Protein AF-A0AA35TPN5-F1 (afdb_monomer)

InterPro domains:
  IPR007694 DNA helicase, DnaB-like, C-terminal [PF03796] (1-88)
  IPR007694 DNA helicase, DnaB-like, C-terminal [PS51199] (1-95)
  IPR027417 P-loop containing nucleoside triphosphate hydrolase [G3DSA:3.40.50.300] (1-91)
  IPR027417 P-loop containing nucleoside triphosphate hydrolase [SSF52540] (1-87)

pLDDT: mean 89.53, std 8.62, range [40.66, 96.75]

Structure (mmCIF, N/CA/C/O backbone):
data_AF-A0AA35TPN5-F1
#
_entry.id   AF-A0AA35TPN5-F1
#
loop_
_atom_site.group_PDB
_atom_site.id
_atom_site.type_symbol
_atom_site.label_atom_id
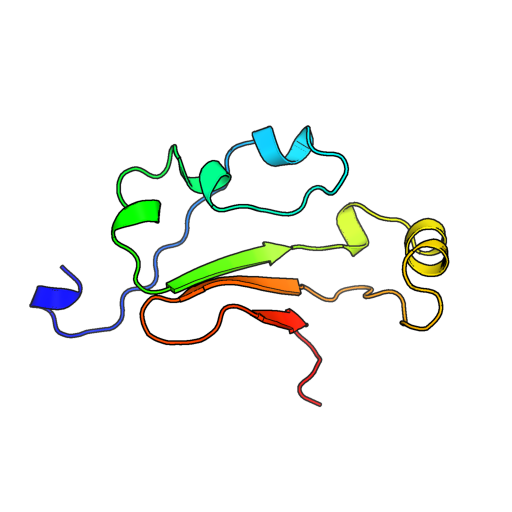_atom_site.label_alt_id
_atom_site.label_comp_id
_atom_site.label_asym_id
_atom_site.label_entity_id
_atom_site.label_seq_id
_atom_site.pdbx_PDB_ins_code
_atom_site.Cartn_x
_atom_site.Cartn_y
_atom_site.Cartn_z
_atom_site.occupancy
_atom_site.B_iso_or_equiv
_atom_site.auth_seq_id
_atom_site.auth_comp_id
_atom_site.auth_asym_id
_atom_site.auth_atom_id
_atom_site.pdbx_PDB_model_num
ATOM 1 N N . MET A 1 1 ? -15.620 6.601 16.638 1.00 67.06 1 MET A N 1
ATOM 2 C CA . MET A 1 1 ? -16.631 6.271 15.606 1.00 67.06 1 MET A CA 1
ATOM 3 C C . MET A 1 1 ? -16.747 4.769 15.346 1.00 67.06 1 MET A C 1
ATOM 5 O O . MET A 1 1 ? -17.761 4.211 15.726 1.00 67.06 1 MET A O 1
ATOM 9 N N . ALA A 1 2 ? -15.752 4.088 14.755 1.00 77.00 2 ALA A N 1
ATOM 10 C CA . ALA A 1 2 ? -15.851 2.639 14.490 1.00 77.00 2 ALA A CA 1
ATOM 11 C C . ALA A 1 2 ? -16.045 1.805 15.774 1.00 77.00 2 ALA A C 1
ATOM 13 O O . ALA A 1 2 ? -16.941 0.970 15.846 1.00 77.00 2 ALA A O 1
ATOM 14 N N . ARG A 1 3 ? -15.260 2.105 16.823 1.00 73.88 3 ARG A N 1
ATO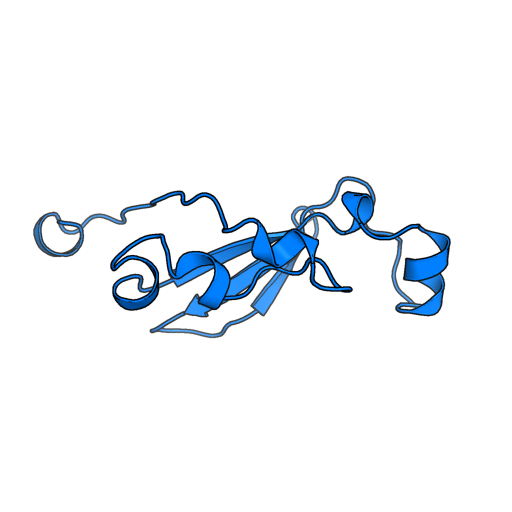M 15 C CA . ARG A 1 3 ? -15.390 1.472 18.148 1.00 73.88 3 ARG A CA 1
ATOM 16 C C . ARG A 1 3 ? -16.737 1.755 18.815 1.00 73.88 3 ARG A C 1
ATOM 18 O O . ARG A 1 3 ? -17.318 0.853 19.398 1.00 73.88 3 ARG A O 1
ATOM 25 N N . ASP A 1 4 ? -17.236 2.982 18.690 1.00 80.62 4 ASP A N 1
ATOM 26 C CA . ASP A 1 4 ? -18.476 3.409 19.351 1.00 80.62 4 ASP A CA 1
ATOM 27 C C . ASP A 1 4 ? -19.723 2.812 18.684 1.00 80.62 4 ASP A C 1
ATOM 29 O O . ASP A 1 4 ? -20.724 2.567 19.347 1.00 80.62 4 ASP A O 1
ATOM 33 N N . LEU A 1 5 ? -19.660 2.570 17.371 1.00 84.88 5 LEU A N 1
ATOM 34 C CA . LEU A 1 5 ? -20.767 2.028 16.580 1.00 84.88 5 LEU A CA 1
ATOM 35 C C . LEU A 1 5 ? -20.702 0.504 16.406 1.00 84.88 5 LEU A C 1
ATOM 37 O O . LEU A 1 5 ? -21.641 -0.075 15.871 1.00 84.88 5 LEU A O 1
ATOM 41 N N . ASN A 1 6 ? -19.615 -0.140 16.844 1.00 87.25 6 ASN A N 1
ATOM 42 C CA . ASN A 1 6 ? -19.366 -1.577 16.697 1.00 87.25 6 ASN A CA 1
ATOM 43 C C . ASN A 1 6 ? -19.598 -2.102 15.263 1.00 87.25 6 ASN A C 1
ATOM 45 O O . ASN A 1 6 ? -20.189 -3.161 15.054 1.00 87.25 6 ASN A O 1
ATOM 49 N N . VAL A 1 7 ? -19.144 -1.341 14.264 1.00 93.00 7 VAL A N 1
ATOM 50 C CA . VAL A 1 7 ? -19.226 -1.706 12.843 1.00 93.00 7 VAL A CA 1
ATOM 51 C C . VAL A 1 7 ? -17.869 -1.522 12.165 1.00 93.00 7 VAL A C 1
ATOM 53 O O . VAL A 1 7 ? -17.121 -0.609 12.537 1.00 93.00 7 VAL A O 1
ATOM 56 N N . PRO A 1 8 ? -17.534 -2.347 11.156 1.00 90.94 8 PRO A N 1
ATOM 57 C CA . PRO A 1 8 ? -16.345 -2.117 10.350 1.00 90.94 8 PRO A CA 1
ATOM 58 C C . PRO A 1 8 ? -16.499 -0.814 9.560 1.00 90.94 8 PRO A C 1
ATOM 60 O O . PRO A 1 8 ? -17.524 -0.573 8.922 1.00 90.94 8 PRO A O 1
ATOM 63 N N . VAL A 1 9 ? -15.465 0.026 9.592 1.00 92.00 9 VAL A N 1
ATOM 64 C CA . VAL A 1 9 ? -15.405 1.270 8.817 1.00 92.00 9 VAL A CA 1
ATOM 65 C C . VAL A 1 9 ? -14.299 1.140 7.785 1.00 92.00 9 VAL A C 1
ATOM 67 O O . VAL A 1 9 ? -13.146 0.901 8.136 1.00 92.00 9 VAL A O 1
ATOM 70 N N . LEU A 1 10 ? -14.657 1.329 6.517 1.00 92.81 10 LEU A N 1
ATOM 71 C CA . LEU A 1 10 ? -13.706 1.437 5.422 1.00 92.81 10 LEU A CA 1
ATOM 72 C C . LEU A 1 10 ? -13.528 2.911 5.062 1.00 92.81 10 LEU A C 1
ATOM 74 O O . LEU A 1 10 ? -14.486 3.582 4.679 1.00 92.81 10 LEU A O 1
ATOM 78 N N . ALA A 1 11 ? -12.298 3.400 5.174 1.00 91.50 11 ALA A N 1
ATOM 79 C CA . ALA A 1 11 ? -11.907 4.716 4.693 1.00 91.50 11 ALA A CA 1
ATOM 80 C C . ALA A 1 11 ? -11.011 4.562 3.460 1.00 91.50 11 ALA A C 1
ATOM 82 O O . ALA A 1 11 ? -10.177 3.659 3.401 1.00 91.50 11 ALA A O 1
ATOM 83 N N . VAL A 1 12 ? -11.171 5.460 2.488 1.00 92.38 12 VAL A N 1
ATOM 84 C CA . VAL A 1 12 ? -10.300 5.550 1.311 1.00 92.38 12 VAL A CA 1
ATOM 85 C C . VAL A 1 12 ? -9.481 6.824 1.433 1.00 92.38 12 VAL A C 1
ATOM 87 O O . VAL A 1 12 ? -10.017 7.882 1.757 1.00 92.38 12 VAL A O 1
ATOM 90 N N . SER A 1 13 ? -8.182 6.719 1.172 1.00 91.19 13 SER A N 1
ATOM 91 C CA . SER A 1 13 ? -7.272 7.857 1.175 1.00 91.19 13 SER A CA 1
ATOM 92 C C . SER A 1 13 ? -6.498 7.898 -0.132 1.00 91.19 13 SER A C 1
ATOM 94 O O . SER A 1 13 ? -6.049 6.870 -0.640 1.00 91.19 13 SER A O 1
ATOM 96 N N . GLN A 1 14 ? -6.363 9.099 -0.681 1.00 92.06 14 GLN A N 1
ATOM 97 C CA . GLN A 1 14 ? -5.452 9.337 -1.784 1.00 92.06 14 GLN A CA 1
ATOM 98 C C . GLN A 1 14 ? -4.022 9.402 -1.237 1.00 92.06 14 GLN A C 1
ATOM 100 O O . GLN A 1 14 ? -3.762 10.082 -0.248 1.00 92.06 14 GLN A O 1
ATOM 105 N N . LEU A 1 15 ? -3.095 8.710 -1.900 1.00 92.88 15 LEU A N 1
ATOM 106 C CA . LEU A 1 15 ? -1.681 8.728 -1.531 1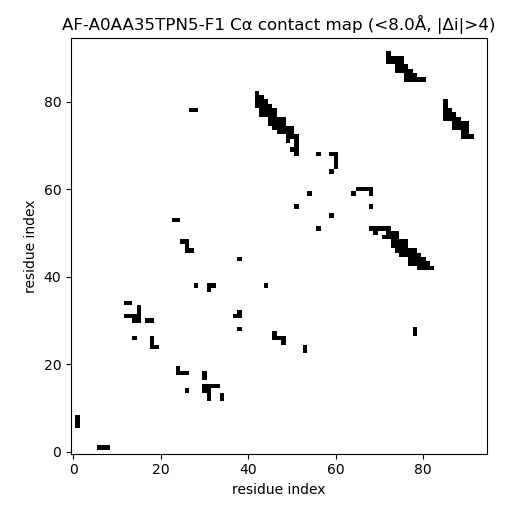.00 92.88 15 LEU A CA 1
ATOM 107 C C . LEU A 1 15 ? -1.017 10.049 -1.916 1.00 92.88 15 LEU A C 1
ATOM 109 O O . LEU A 1 15 ? -1.389 10.686 -2.908 1.00 92.88 15 LEU A O 1
ATOM 113 N N . SER A 1 16 ? 0.025 10.414 -1.171 1.00 90.88 16 SER A N 1
ATOM 114 C CA . SER A 1 16 ? 0.914 11.501 -1.579 1.00 90.88 16 SER A CA 1
ATOM 115 C C . SER A 1 16 ? 1.556 11.208 -2.946 1.00 90.88 16 SER A C 1
ATOM 117 O O . SER A 1 16 ? 1.823 10.055 -3.295 1.00 90.88 16 SER A O 1
ATOM 119 N N . ARG A 1 17 ? 1.896 12.257 -3.708 1.00 89.88 17 ARG A N 1
ATOM 120 C CA . ARG A 1 17 ? 2.614 12.108 -4.991 1.00 89.88 17 ARG A CA 1
ATOM 121 C C . ARG A 1 17 ? 4.063 11.634 -4.836 1.00 89.88 17 ARG A C 1
ATOM 123 O O . ARG A 1 17 ? 4.707 11.335 -5.836 1.00 89.88 17 ARG A O 1
ATOM 130 N N . ALA A 1 18 ? 4.588 11.529 -3.612 1.00 89.31 18 ALA A N 1
ATOM 131 C CA . ALA A 1 18 ? 5.949 11.046 -3.364 1.00 89.31 18 ALA A CA 1
ATOM 132 C C . ALA A 1 18 ? 6.178 9.619 -3.897 1.00 89.31 18 ALA A C 1
ATOM 134 O O .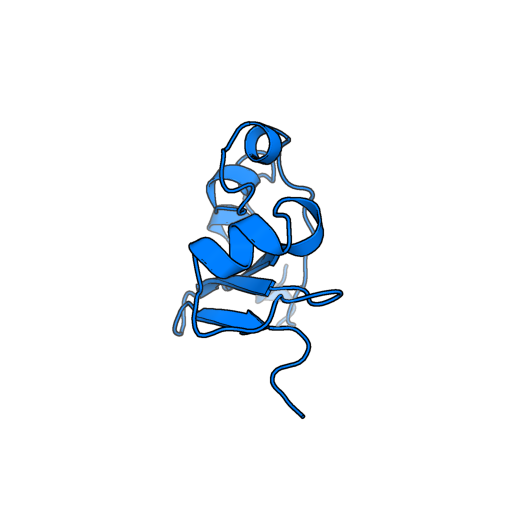 ALA A 1 18 ? 7.306 9.245 -4.216 1.00 89.31 18 ALA A O 1
ATOM 135 N N . ILE A 1 19 ? 5.107 8.834 -4.049 1.00 92.12 19 ILE A N 1
ATOM 136 C CA . ILE A 1 19 ? 5.137 7.524 -4.704 1.00 92.12 19 ILE A CA 1
ATOM 137 C C . ILE A 1 19 ? 5.638 7.578 -6.154 1.00 92.12 19 ILE A C 1
ATOM 139 O O . ILE A 1 19 ? 6.330 6.665 -6.595 1.00 92.12 19 ILE A O 1
ATOM 143 N N . GLU A 1 20 ? 5.354 8.658 -6.886 1.00 89.56 20 GLU A N 1
ATOM 144 C CA . GLU A 1 20 ? 5.763 8.825 -8.287 1.00 89.56 20 GLU A CA 1
ATOM 145 C C . GLU A 1 20 ? 7.273 9.046 -8.433 1.00 89.56 20 GLU A C 1
ATOM 147 O O . GLU A 1 20 ? 7.822 8.855 -9.510 1.00 89.56 20 GLU A O 1
ATOM 152 N N . GLN A 1 21 ? 7.963 9.429 -7.359 1.00 90.00 21 GLN A N 1
ATOM 153 C CA . GLN A 1 21 ? 9.409 9.662 -7.378 1.00 90.00 21 GLN A CA 1
ATOM 154 C C . GLN A 1 21 ? 10.212 8.402 -7.034 1.00 90.00 21 GLN A C 1
ATOM 156 O O . GLN A 1 21 ? 11.432 8.384 -7.201 1.00 90.00 21 GLN A O 1
ATOM 161 N N . ARG A 1 22 ? 9.558 7.349 -6.526 1.00 90.75 22 ARG A N 1
ATOM 162 C CA . ARG A 1 22 ? 10.235 6.103 -6.157 1.00 90.75 22 ARG A CA 1
ATOM 163 C C . ARG A 1 22 ? 10.354 5.174 -7.364 1.00 90.75 22 ARG A C 1
ATOM 165 O O . ARG A 1 22 ? 9.341 4.931 -8.008 1.00 90.75 22 ARG A O 1
ATOM 172 N N . PRO A 1 23 ? 11.530 4.555 -7.595 1.00 86.81 23 PRO A N 1
ATOM 173 C CA . PRO A 1 23 ? 11.741 3.663 -8.738 1.00 86.81 23 PRO A CA 1
ATOM 174 C C . PRO A 1 23 ? 10.741 2.507 -8.841 1.00 86.81 23 PRO A C 1
ATOM 176 O O . PRO A 1 23 ? 10.407 2.078 -9.935 1.00 86.81 23 PRO A O 1
ATOM 179 N N . SER A 1 24 ? 10.263 1.988 -7.706 1.00 85.38 24 SER A N 1
ATOM 180 C CA . SER A 1 24 ? 9.307 0.878 -7.687 1.00 85.38 24 SER A CA 1
ATOM 181 C C . SER A 1 24 ? 7.853 1.309 -7.846 1.00 85.38 24 SER A C 1
ATOM 183 O O . SER A 1 24 ? 7.006 0.454 -8.077 1.00 85.38 24 SER A O 1
ATOM 185 N N . HIS A 1 25 ? 7.532 2.592 -7.635 1.00 93.12 25 HIS A N 1
ATOM 186 C CA . HIS A 1 25 ? 6.156 3.098 -7.548 1.00 93.12 25 HIS A CA 1
ATOM 187 C C . HIS A 1 25 ? 5.236 2.306 -6.595 1.00 93.12 25 HIS A C 1
ATOM 189 O O . HIS A 1 25 ? 4.010 2.369 -6.698 1.00 93.12 25 HIS A O 1
ATOM 195 N N . ARG A 1 26 ? 5.818 1.548 -5.655 1.00 93.81 26 ARG A N 1
ATOM 196 C CA . ARG A 1 26 ? 5.080 0.702 -4.714 1.00 93.81 26 ARG A CA 1
ATOM 197 C C . ARG A 1 26 ? 4.623 1.532 -3.514 1.00 93.81 26 ARG A C 1
ATOM 199 O O . ARG A 1 26 ? 5.482 2.117 -2.861 1.00 93.81 26 ARG A O 1
ATOM 206 N N . PRO A 1 27 ? 3.329 1.584 -3.171 1.00 95.19 27 PRO A N 1
ATOM 207 C CA . PRO A 1 27 ? 2.855 2.292 -1.983 1.00 95.19 27 PRO A CA 1
ATOM 208 C C . PRO A 1 27 ? 3.488 1.786 -0.678 1.00 95.19 27 PRO A C 1
ATOM 210 O O . PRO A 1 27 ? 3.754 0.594 -0.531 1.00 95.19 27 PRO A O 1
ATOM 213 N N . VAL A 1 28 ? 3.697 2.682 0.284 1.00 93.56 28 VAL A N 1
ATOM 214 C CA . VAL A 1 28 ? 4.157 2.376 1.649 1.00 93.56 28 VAL A CA 1
ATOM 215 C C . VAL A 1 28 ? 3.371 3.197 2.672 1.00 93.56 28 VAL A C 1
ATOM 217 O O . VAL A 1 28 ? 2.765 4.209 2.332 1.00 93.56 28 VAL A O 1
ATOM 220 N N . LEU A 1 29 ? 3.407 2.805 3.952 1.00 92.56 29 LEU A N 1
ATOM 221 C CA . LEU A 1 29 ? 2.647 3.484 5.015 1.00 92.56 29 LEU A CA 1
ATOM 222 C C . LEU A 1 29 ? 2.919 4.992 5.099 1.00 92.56 29 LEU A C 1
ATOM 224 O O . LEU A 1 29 ? 1.979 5.760 5.270 1.00 92.56 29 LEU A O 1
ATOM 228 N N . SER A 1 30 ? 4.163 5.432 4.883 1.00 90.31 30 SER A N 1
ATOM 229 C CA . SER A 1 30 ? 4.503 6.860 4.911 1.00 90.31 30 SER A CA 1
ATOM 230 C C . SER A 1 30 ? 3.809 7.685 3.822 1.00 90.31 30 SER A C 1
ATOM 232 O O . SER A 1 30 ? 3.761 8.907 3.936 1.00 90.31 30 SER A O 1
ATOM 234 N N . ASP A 1 31 ? 3.251 7.055 2.782 1.00 92.38 31 ASP A N 1
ATOM 235 C CA . ASP A 1 31 ? 2.452 7.755 1.768 1.00 92.38 31 ASP A CA 1
ATOM 236 C C . ASP A 1 31 ? 1.089 8.217 2.303 1.00 92.38 31 ASP A C 1
ATOM 238 O O . ASP A 1 31 ? 0.455 9.074 1.685 1.00 92.38 31 ASP A O 1
ATOM 242 N N . LEU A 1 32 ? 0.660 7.683 3.454 1.00 90.25 32 LEU A N 1
ATOM 243 C CA . LEU A 1 32 ? -0.528 8.104 4.198 1.00 90.25 32 LEU A CA 1
ATOM 244 C C . LEU A 1 32 ? -0.229 9.208 5.216 1.00 90.25 32 LEU A C 1
ATOM 246 O O . LEU A 1 32 ? -1.133 9.619 5.937 1.00 90.25 32 LEU A O 1
ATOM 250 N N . ARG A 1 33 ? 0.999 9.726 5.296 1.00 79.75 33 ARG A N 1
ATOM 251 C CA . ARG A 1 33 ? 1.382 10.698 6.334 1.00 79.75 33 ARG A CA 1
ATOM 252 C C . ARG A 1 33 ? 0.529 11.975 6.331 1.00 79.75 33 ARG A C 1
ATOM 254 O O . ARG A 1 33 ? 0.322 12.583 7.376 1.00 79.75 33 ARG A O 1
ATOM 261 N N . GLU A 1 34 ? 0.013 12.376 5.171 1.00 79.81 34 GLU A N 1
ATOM 262 C CA . GLU A 1 34 ? -0.879 13.539 5.023 1.00 79.81 34 GLU A CA 1
ATOM 263 C C . GLU A 1 34 ? -2.359 13.212 5.295 1.00 79.81 34 GLU A C 1
ATOM 265 O O . GLU A 1 34 ? -3.199 14.107 5.328 1.00 79.81 34 GLU A O 1
ATOM 270 N N . SER A 1 35 ? -2.693 11.943 5.542 1.00 78.12 35 SER A N 1
ATOM 271 C CA . SER A 1 35 ? -4.065 11.473 5.782 1.00 78.12 35 SER A CA 1
ATOM 272 C C . SER A 1 35 ? -4.548 11.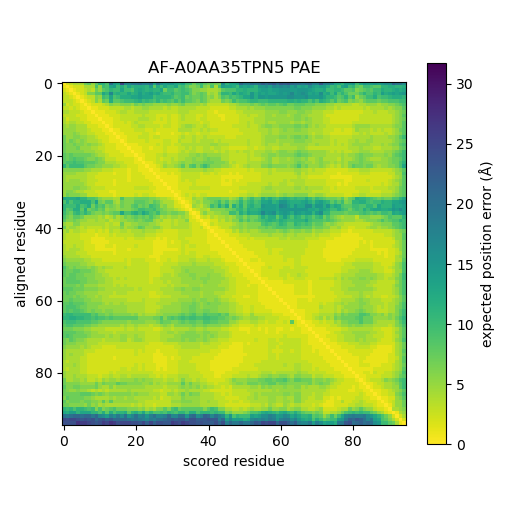658 7.231 1.00 78.12 35 SER A C 1
ATOM 274 O O . SER A 1 35 ? -5.626 11.190 7.603 1.00 78.12 35 SER A O 1
ATOM 276 N N . GLY A 1 36 ? -3.766 12.351 8.062 1.00 81.25 36 GLY A N 1
ATOM 277 C CA . GLY A 1 36 ? -4.069 12.572 9.472 1.00 81.25 36 GLY A CA 1
ATOM 278 C C . GLY A 1 36 ? -3.827 11.315 10.303 1.00 81.25 36 GLY A C 1
ATOM 279 O O . GLY A 1 36 ? -2.756 10.718 10.245 1.00 81.25 36 GLY A O 1
ATOM 280 N N . SER A 1 37 ? -4.814 10.910 11.104 1.00 82.31 37 SER A N 1
ATOM 281 C CA . SER A 1 37 ? -4.657 9.795 12.043 1.00 82.31 37 SER A CA 1
ATOM 282 C C . SER A 1 37 ? -4.884 8.411 11.427 1.00 82.31 37 SER A C 1
ATOM 284 O O . SER A 1 37 ? -4.666 7.413 12.108 1.00 82.31 37 SER A O 1
ATOM 286 N N . ILE A 1 38 ? -5.264 8.312 10.144 1.00 80.75 38 ILE A N 1
ATOM 287 C CA . ILE A 1 38 ? -5.614 7.035 9.492 1.00 80.75 38 ILE A CA 1
ATOM 288 C C . ILE A 1 38 ? -4.461 6.030 9.575 1.00 80.75 38 ILE A C 1
ATOM 290 O O . ILE A 1 38 ? -4.688 4.875 9.940 1.00 80.75 38 ILE A O 1
ATOM 294 N N . GLU A 1 39 ? -3.227 6.461 9.300 1.00 81.94 39 GLU A N 1
ATOM 295 C CA . GLU A 1 39 ? -2.038 5.602 9.384 1.00 81.94 39 GLU A CA 1
ATOM 296 C C . GLU A 1 39 ? -1.911 4.953 10.773 1.00 81.94 39 GLU A C 1
ATOM 298 O O . GLU A 1 39 ? -1.662 3.748 10.906 1.00 81.94 39 GLU A O 1
ATOM 303 N N . GLN A 1 40 ? -2.132 5.743 11.823 1.00 84.44 40 GLN A N 1
ATOM 304 C CA . GLN A 1 40 ? -1.944 5.310 13.201 1.00 84.44 40 GLN A CA 1
ATOM 305 C C . GLN A 1 40 ? -3.138 4.510 13.713 1.00 84.44 40 GLN A C 1
ATOM 307 O O . GLN A 1 40 ? -2.927 3.423 14.257 1.00 84.44 40 GLN A O 1
ATOM 312 N N . ASP A 1 41 ? -4.359 4.988 13.480 1.00 88.81 41 ASP A N 1
ATOM 313 C CA . ASP A 1 41 ? -5.594 4.490 14.092 1.00 88.81 41 ASP A CA 1
ATOM 314 C C . ASP A 1 41 ? -6.121 3.207 13.452 1.00 88.81 41 ASP A C 1
ATOM 316 O O . ASP A 1 41 ? -6.716 2.387 14.157 1.00 88.81 41 ASP A O 1
ATOM 320 N N . SER A 1 42 ? -5.860 3.004 12.157 1.00 89.94 42 SER A N 1
ATOM 321 C CA . SER A 1 42 ? -6.387 1.860 11.405 1.00 89.94 42 SER A CA 1
ATOM 322 C C . SER A 1 42 ? -5.866 0.530 11.943 1.00 89.94 42 SER A C 1
ATOM 324 O O . SER A 1 42 ? -4.674 0.393 12.242 1.00 89.94 42 SER A O 1
ATOM 326 N N . ASP A 1 43 ? -6.746 -0.467 12.023 1.00 93.81 43 ASP A N 1
ATOM 327 C CA . ASP A 1 43 ? -6.368 -1.843 12.360 1.00 93.81 43 ASP A CA 1
ATOM 328 C C . ASP A 1 43 ? -5.754 -2.569 11.158 1.00 93.81 43 ASP A C 1
ATOM 330 O O . ASP A 1 43 ? -4.804 -3.338 11.320 1.00 93.81 43 ASP A O 1
ATOM 334 N N . VAL A 1 44 ? -6.255 -2.269 9.956 1.00 94.56 44 VAL A N 1
ATOM 335 C CA . VAL A 1 44 ? -5.773 -2.798 8.679 1.00 94.56 44 VAL A CA 1
ATOM 336 C C . VAL A 1 44 ? -5.536 -1.646 7.709 1.00 94.56 44 VAL A C 1
ATOM 338 O O . VAL A 1 44 ? -6.366 -0.744 7.605 1.00 94.56 44 VAL A O 1
ATOM 341 N N . VAL A 1 45 ? -4.413 -1.678 6.994 1.00 95.81 45 VAL A N 1
ATOM 342 C CA . VAL A 1 45 ? -4.128 -0.768 5.876 1.00 95.81 45 VAL A CA 1
ATOM 343 C C . VAL A 1 45 ? -3.794 -1.615 4.662 1.00 95.81 45 VAL A C 1
ATOM 345 O O . VAL A 1 45 ? -2.896 -2.454 4.725 1.00 95.81 45 VAL A O 1
ATOM 348 N N . MET A 1 46 ? -4.516 -1.375 3.569 1.00 96.19 46 MET A N 1
ATOM 349 C CA . MET A 1 46 ? -4.290 -2.025 2.284 1.00 96.19 46 MET A CA 1
ATOM 350 C C . MET A 1 46 ? -3.994 -0.982 1.217 1.00 96.19 46 MET A C 1
ATOM 352 O O . MET A 1 46 ? -4.659 0.054 1.161 1.00 96.19 46 MET A O 1
ATOM 356 N N . PHE A 1 47 ? -3.035 -1.278 0.349 1.00 96.75 47 PHE A N 1
ATOM 357 C CA . PHE A 1 47 ? -2.792 -0.499 -0.857 1.00 96.75 47 PHE A CA 1
ATOM 358 C C . PHE A 1 47 ? -3.171 -1.286 -2.101 1.00 96.75 47 PHE A C 1
ATOM 360 O O . PHE A 1 47 ? -3.148 -2.513 -2.108 1.00 96.75 47 PHE A O 1
ATOM 367 N N . ILE A 1 48 ? -3.494 -0.552 -3.161 1.00 95.50 48 ILE A N 1
ATOM 368 C CA . ILE A 1 48 ? -3.740 -1.101 -4.489 1.00 95.50 48 ILE A CA 1
ATOM 369 C C . ILE A 1 48 ? -2.589 -0.638 -5.374 1.00 95.50 48 ILE A C 1
ATOM 371 O O . ILE A 1 48 ? -2.389 0.567 -5.547 1.00 95.50 48 ILE A O 1
ATOM 375 N N . HIS A 1 49 ? -1.840 -1.580 -5.934 1.00 95.38 49 HIS A N 1
ATOM 376 C CA . HIS A 1 49 ? -0.749 -1.306 -6.856 1.00 95.38 49 HIS A CA 1
ATOM 377 C C . HIS A 1 49 ? -0.994 -1.988 -8.205 1.00 95.38 49 HIS A C 1
ATOM 379 O O . HIS A 1 49 ? -1.520 -3.094 -8.292 1.00 95.38 49 HIS A O 1
ATOM 385 N N . ARG A 1 50 ? -0.648 -1.290 -9.286 1.00 94.00 50 ARG A N 1
ATOM 386 C CA . ARG A 1 50 ? -0.836 -1.747 -10.665 1.00 94.00 50 ARG A CA 1
ATOM 387 C C . ARG A 1 50 ? 0.524 -1.830 -11.331 1.00 94.00 50 ARG A C 1
ATOM 389 O O . ARG A 1 50 ? 0.994 -0.840 -11.879 1.00 94.00 50 ARG 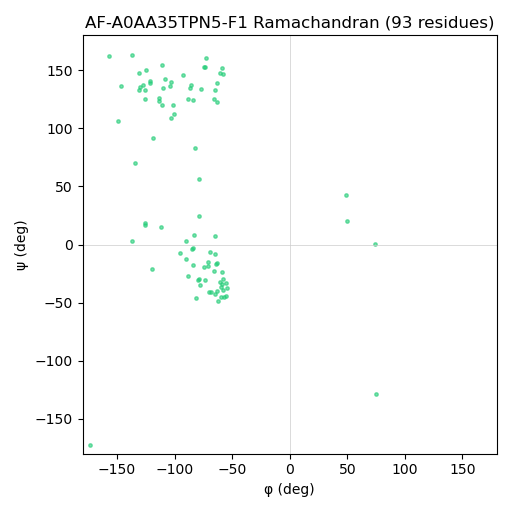A O 1
ATOM 396 N N . VAL A 1 51 ? 1.153 -2.999 -11.271 1.00 92.75 51 VAL A N 1
ATOM 397 C CA . VAL A 1 51 ? 2.486 -3.205 -11.859 1.00 92.75 51 VAL A CA 1
ATOM 398 C C . VAL A 1 51 ? 2.482 -2.897 -13.356 1.00 92.75 51 VAL A C 1
ATOM 400 O O . VAL A 1 51 ? 3.383 -2.226 -13.851 1.00 92.75 51 VAL A O 1
ATOM 403 N N . ASP A 1 52 ? 1.414 -3.276 -14.058 1.00 92.56 52 ASP A N 1
ATOM 404 C CA . ASP A 1 52 ? 1.248 -3.048 -15.496 1.00 92.56 52 ASP A CA 1
ATOM 405 C C . ASP A 1 52 ? 1.151 -1.568 -15.921 1.00 92.56 52 ASP A C 1
ATOM 407 O O . ASP A 1 52 ? 1.169 -1.258 -17.112 1.00 92.56 52 ASP A O 1
ATOM 411 N N . LYS A 1 53 ? 1.057 -0.640 -14.959 1.00 92.69 53 LYS A N 1
ATOM 412 C CA . LYS A 1 53 ? 1.122 0.811 -15.193 1.00 92.69 53 LYS A CA 1
ATOM 413 C C . LYS A 1 53 ? 2.543 1.366 -15.158 1.00 92.69 53 LYS A C 1
ATOM 415 O O . LYS A 1 53 ? 2.774 2.414 -15.754 1.00 92.69 53 LYS A O 1
ATOM 420 N N . TYR A 1 54 ? 3.448 0.717 -14.430 1.00 90.88 54 TYR A N 1
ATOM 421 C CA . TYR A 1 54 ? 4.762 1.272 -14.088 1.00 90.88 54 TYR A CA 1
ATOM 422 C C . TYR A 1 54 ? 5.929 0.441 -14.613 1.00 90.88 54 TYR A C 1
ATOM 424 O O . TYR A 1 54 ? 7.026 0.967 -14.752 1.00 90.88 54 TYR A O 1
ATOM 432 N N . MET A 1 55 ? 5.698 -0.837 -14.906 1.00 92.31 55 MET A N 1
ATOM 433 C CA . MET A 1 55 ? 6.719 -1.767 -15.365 1.00 92.31 55 MET A CA 1
ATOM 434 C C . MET A 1 55 ? 6.283 -2.409 -16.676 1.00 92.31 55 MET A C 1
ATOM 436 O O . MET A 1 55 ? 5.151 -2.884 -16.804 1.00 92.31 55 MET A O 1
ATOM 440 N N . THR A 1 56 ? 7.186 -2.440 -17.648 1.00 94.06 56 THR A N 1
ATOM 441 C CA . THR A 1 56 ? 6.966 -3.144 -18.915 1.00 94.06 56 THR A CA 1
ATOM 442 C C . THR A 1 56 ? 7.038 -4.660 -18.730 1.00 94.06 56 THR A C 1
ATOM 444 O O . THR A 1 56 ? 7.613 -5.169 -17.768 1.00 94.06 56 THR A O 1
ATOM 447 N N . GLU A 1 57 ? 6.481 -5.404 -19.682 1.00 95.00 57 GLU A N 1
ATOM 448 C CA . GLU A 1 57 ? 6.548 -6.869 -19.687 1.00 95.00 57 GLU A CA 1
ATOM 449 C C . GLU A 1 57 ? 7.999 -7.385 -19.729 1.00 95.00 57 GLU A C 1
ATOM 451 O O . GLU A 1 57 ? 8.340 -8.336 -19.031 1.00 95.00 57 GLU A O 1
ATOM 456 N N . GLU A 1 58 ? 8.888 -6.703 -20.458 1.00 95.12 58 GLU A N 1
ATOM 457 C CA . GLU A 1 58 ? 10.315 -7.043 -20.538 1.00 95.12 58 GLU A CA 1
ATOM 458 C C . GLU A 1 58 ? 11.066 -6.796 -19.220 1.00 95.12 58 GLU A C 1
ATOM 460 O O . GLU A 1 58 ? 11.933 -7.576 -18.822 1.00 95.12 58 GLU A O 1
ATOM 465 N N . GLU A 1 59 ? 10.773 -5.696 -18.523 1.00 93.44 59 GLU A N 1
ATOM 466 C CA . GLU A 1 59 ? 11.319 -5.431 -17.185 1.00 93.44 59 GLU A CA 1
ATOM 467 C C . GLU A 1 59 ? 10.827 -6.457 -16.170 1.00 93.44 59 GLU A C 1
ATOM 469 O O . GLU A 1 59 ? 11.630 -6.977 -15.392 1.00 93.44 59 GLU A O 1
ATOM 474 N N . TRP A 1 60 ? 9.539 -6.801 -16.227 1.00 93.06 60 TRP A N 1
ATOM 475 C CA . TRP A 1 60 ? 8.958 -7.812 -15.357 1.00 93.06 60 TRP A CA 1
ATOM 476 C C . TRP A 1 60 ? 9.583 -9.184 -15.580 1.00 93.06 60 TRP A C 1
ATOM 478 O O . TRP A 1 60 ? 10.005 -9.802 -14.609 1.00 93.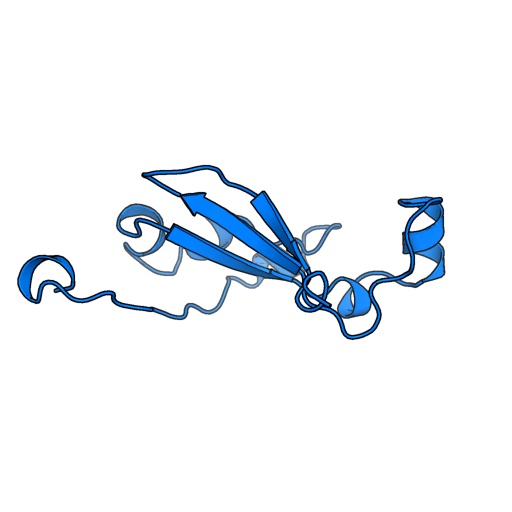06 60 TRP A O 1
ATOM 488 N N . ALA A 1 61 ? 9.707 -9.637 -16.829 1.00 94.56 61 ALA A N 1
ATOM 489 C CA . ALA A 1 61 ? 10.295 -10.938 -17.149 1.00 94.56 61 ALA A CA 1
ATOM 490 C C . ALA A 1 61 ? 11.755 -11.052 -16.676 1.00 94.56 61 ALA A C 1
ATOM 492 O O . ALA A 1 61 ? 12.197 -12.122 -16.262 1.00 94.56 61 ALA A O 1
ATOM 493 N N . ARG A 1 62 ? 12.508 -9.941 -16.683 1.00 94.56 62 ARG A N 1
ATOM 494 C CA . ARG A 1 62 ? 13.871 -9.897 -16.125 1.00 94.56 62 ARG A CA 1
ATOM 495 C C . ARG A 1 62 ? 13.885 -9.998 -14.600 1.00 94.56 62 ARG A C 1
ATOM 497 O O . ARG A 1 62 ? 14.762 -10.662 -14.055 1.00 94.56 62 ARG A O 1
ATOM 504 N N . ALA A 1 63 ? 12.953 -9.332 -13.921 1.00 91.12 63 ALA A N 1
ATOM 505 C CA . ALA A 1 63 ? 12.869 -9.332 -12.460 1.00 91.12 63 ALA A CA 1
ATOM 506 C C . ALA A 1 63 ? 12.206 -10.603 -11.891 1.00 91.12 63 ALA A C 1
ATOM 508 O O . ALA A 1 63 ? 12.549 -11.033 -10.793 1.00 91.12 63 ALA A O 1
ATOM 509 N N . ASN A 1 64 ? 11.286 -11.210 -12.642 1.00 91.69 64 ASN A N 1
ATOM 510 C CA . ASN A 1 64 ? 10.439 -12.331 -12.238 1.00 91.69 64 ASN A CA 1
ATOM 511 C C . ASN A 1 64 ? 10.403 -13.399 -13.351 1.00 91.69 64 ASN A C 1
ATOM 513 O O . ASN A 1 64 ? 9.373 -13.590 -13.996 1.00 91.69 64 ASN A O 1
ATOM 517 N N . PRO A 1 65 ? 11.510 -14.124 -13.590 1.00 92.00 65 PRO A N 1
ATOM 518 C CA . PRO A 1 65 ? 11.644 -15.024 -14.742 1.00 92.00 65 PRO A CA 1
ATOM 519 C C . PRO A 1 65 ? 10.675 -16.215 -14.742 1.00 92.00 65 PRO A C 1
ATOM 521 O O . PRO A 1 65 ? 10.492 -16.850 -15.775 1.00 92.00 65 PRO A O 1
ATOM 524 N N . ASN A 1 66 ? 10.065 -16.524 -13.596 1.00 92.81 66 ASN A N 1
ATOM 525 C CA . ASN A 1 66 ? 9.158 -17.659 -13.416 1.00 92.81 66 ASN A CA 1
ATOM 526 C C . ASN A 1 66 ? 7.700 -17.226 -13.184 1.00 92.81 66 ASN A C 1
ATOM 528 O O . ASN A 1 66 ? 6.905 -18.034 -12.706 1.00 92.81 66 ASN A O 1
ATOM 532 N N . SER A 1 67 ? 7.362 -15.966 -13.471 1.00 90.19 67 SER A N 1
ATOM 533 C CA . SER A 1 67 ? 6.026 -15.421 -13.228 1.00 90.19 67 SER A CA 1
ATOM 534 C C . SER A 1 67 ? 5.497 -14.710 -14.463 1.00 90.19 67 SER A C 1
ATOM 536 O O . SER A 1 67 ? 6.174 -13.852 -15.031 1.00 90.19 67 SER A O 1
ATOM 538 N N . ASP A 1 68 ? 4.251 -15.002 -14.825 1.00 92.25 68 ASP A N 1
ATOM 539 C CA . ASP A 1 68 ? 3.566 -14.301 -15.906 1.00 92.25 68 ASP A CA 1
ATOM 540 C C . ASP A 1 68 ? 3.439 -12.805 -15.600 1.00 92.25 68 ASP A C 1
ATOM 542 O O . ASP A 1 68 ? 3.307 -12.386 -14.445 1.00 92.25 68 ASP A O 1
ATOM 546 N N . TYR A 1 69 ? 3.481 -11.983 -16.648 1.00 93.50 69 TYR A N 1
ATOM 547 C CA . TYR A 1 69 ? 3.276 -10.547 -16.509 1.00 93.50 69 TYR A CA 1
ATOM 548 C C . TYR A 1 69 ? 1.836 -10.262 -16.049 1.00 93.50 69 TYR A C 1
ATOM 550 O O . TYR A 1 69 ? 0.894 -10.685 -16.726 1.00 93.50 69 TYR A O 1
ATOM 558 N N . PRO A 1 70 ? 1.627 -9.530 -14.936 1.00 93.06 70 PRO A N 1
ATOM 559 C CA . PRO A 1 70 ? 0.316 -9.367 -14.301 1.00 93.06 70 PRO A CA 1
ATOM 560 C C . PRO A 1 70 ? -0.565 -8.332 -15.024 1.00 93.06 70 PRO A C 1
ATOM 562 O O . PRO A 1 70 ? -1.029 -7.343 -14.451 1.00 93.06 70 PRO A O 1
ATOM 565 N N . ARG A 1 71 ? -0.797 -8.540 -16.321 1.00 93.62 71 ARG A N 1
ATOM 566 C CA . ARG A 1 71 ? -1.547 -7.629 -17.188 1.00 93.62 71 ARG A CA 1
ATOM 567 C C . ARG A 1 71 ? -2.996 -7.508 -16.720 1.00 93.62 71 ARG A C 1
ATOM 569 O O . ARG A 1 71 ? -3.728 -8.491 -16.666 1.00 93.62 71 ARG A O 1
ATOM 576 N N . GLY A 1 72 ? -3.428 -6.285 -16.423 1.00 93.06 72 GLY A N 1
ATOM 577 C CA . GLY A 1 72 ? -4.781 -6.011 -15.944 1.00 93.06 72 GLY A CA 1
ATOM 578 C C . GLY A 1 72 ? -5.043 -6.423 -14.494 1.00 93.06 72 GLY A C 1
ATOM 579 O O . GLY A 1 72 ? -6.153 -6.192 -14.015 1.00 93.06 72 GLY A O 1
ATOM 580 N N . LEU A 1 73 ? -4.055 -6.979 -13.786 1.00 93.88 73 LEU A N 1
ATOM 581 C CA . LEU A 1 73 ? -4.197 -7.389 -12.392 1.00 93.88 73 LEU A CA 1
ATOM 582 C C . LEU A 1 73 ? -3.763 -6.271 -11.444 1.00 93.88 73 LEU A C 1
ATOM 584 O O . LEU A 1 73 ? -2.842 -5.502 -11.727 1.00 93.88 73 LEU A O 1
ATOM 588 N N . ALA A 1 74 ? -4.444 -6.190 -10.304 1.00 94.94 74 ALA A N 1
ATOM 589 C CA . ALA A 1 74 ? -4.042 -5.343 -9.196 1.00 94.94 74 ALA A CA 1
ATOM 590 C C . ALA A 1 74 ? -3.416 -6.196 -8.096 1.00 94.94 74 ALA A C 1
ATOM 592 O O . ALA A 1 74 ? -3.942 -7.247 -7.729 1.00 94.94 74 ALA A O 1
ATOM 593 N N . GLU A 1 75 ? -2.315 -5.705 -7.558 1.00 94.94 75 GLU A N 1
ATOM 594 C CA . GLU A 1 75 ? -1.715 -6.217 -6.342 1.00 94.94 75 GLU A CA 1
ATOM 595 C C . GLU A 1 75 ? -2.331 -5.484 -5.146 1.00 94.94 75 GLU A C 1
ATOM 597 O O . GLU A 1 75 ? -2.354 -4.250 -5.094 1.00 94.94 75 GLU A O 1
ATOM 602 N N . ILE A 1 76 ? -2.865 -6.251 -4.205 1.00 96.00 76 ILE A N 1
ATOM 603 C CA . ILE A 1 76 ? -3.420 -5.794 -2.939 1.00 96.00 76 ILE A CA 1
ATOM 604 C C . ILE A 1 76 ? -2.373 -6.046 -1.861 1.00 96.00 76 ILE A C 1
ATOM 606 O O . ILE A 1 76 ? -2.075 -7.189 -1.531 1.00 96.00 76 ILE A O 1
ATOM 610 N N . ILE A 1 77 ? -1.831 -4.964 -1.318 1.00 96.25 77 ILE A N 1
ATOM 611 C CA . ILE A 1 77 ? -0.703 -4.980 -0.385 1.00 96.25 77 ILE A CA 1
ATOM 612 C C . ILE A 1 77 ? -1.250 -4.741 1.016 1.00 96.25 77 ILE A C 1
ATOM 614 O O . ILE A 1 77 ? -1.661 -3.616 1.319 1.00 96.25 77 ILE A O 1
ATOM 618 N N . VAL A 1 78 ? -1.256 -5.750 1.887 1.00 96.38 78 VAL A N 1
ATOM 619 C CA . VAL A 1 78 ? -1.677 -5.587 3.289 1.00 96.38 78 VAL A CA 1
ATOM 620 C C . VAL A 1 78 ? -0.505 -5.024 4.094 1.00 96.38 78 VAL A C 1
ATOM 622 O O . VAL A 1 78 ? 0.232 -5.749 4.752 1.00 96.38 78 VAL A O 1
ATOM 625 N N . ALA A 1 79 ? -0.322 -3.704 4.051 1.00 95.56 79 ALA A N 1
ATOM 626 C CA . ALA A 1 79 ? 0.819 -3.018 4.663 1.00 95.56 79 ALA A CA 1
ATOM 627 C C . ALA A 1 79 ? 0.756 -2.924 6.199 1.00 95.56 79 ALA A C 1
ATOM 629 O O . ALA A 1 79 ? 1.773 -2.687 6.852 1.00 95.56 79 ALA A O 1
ATOM 630 N N . LYS A 1 80 ? -0.433 -3.078 6.791 1.00 95.12 80 LYS A N 1
ATOM 631 C CA . LYS A 1 80 ? -0.626 -3.121 8.247 1.00 95.12 80 LYS A CA 1
ATOM 632 C C . LYS A 1 80 ? -1.763 -4.065 8.579 1.00 95.12 80 LYS A C 1
ATOM 634 O O . LYS A 1 80 ? -2.824 -3.978 7.969 1.00 95.12 80 LYS A O 1
ATOM 639 N N . HIS A 1 81 ? -1.560 -4.884 9.603 1.00 95.25 81 HIS A N 1
ATOM 640 C CA . HIS A 1 81 ? -2.599 -5.710 10.195 1.00 95.25 81 HIS A CA 1
ATOM 641 C C . HIS A 1 81 ? -2.302 -5.893 11.690 1.00 95.25 81 HIS A C 1
ATOM 643 O O . HIS A 1 81 ? -1.385 -6.611 12.069 1.00 95.25 81 HIS A O 1
ATOM 649 N N . ARG A 1 82 ? -3.052 -5.218 12.572 1.00 93.31 82 ARG A N 1
ATOM 650 C CA . ARG A 1 82 ? -2.806 -5.275 14.030 1.00 93.31 82 ARG A CA 1
ATOM 651 C C . ARG A 1 82 ? -3.044 -6.656 14.652 1.00 93.31 82 ARG A C 1
ATOM 653 O O . ARG A 1 82 ? -2.520 -6.932 15.727 1.00 93.31 82 ARG A O 1
ATOM 660 N N . HIS A 1 83 ? -3.851 -7.491 14.003 1.00 93.06 83 HIS A N 1
ATOM 661 C CA . HIS A 1 83 ? -4.336 -8.764 14.539 1.00 93.06 83 HIS A CA 1
ATOM 662 C C . HIS A 1 83 ? -4.052 -9.961 13.620 1.00 93.06 83 HIS A C 1
ATOM 664 O O . HIS A 1 83 ? -4.664 -11.013 13.777 1.00 93.06 83 HIS A O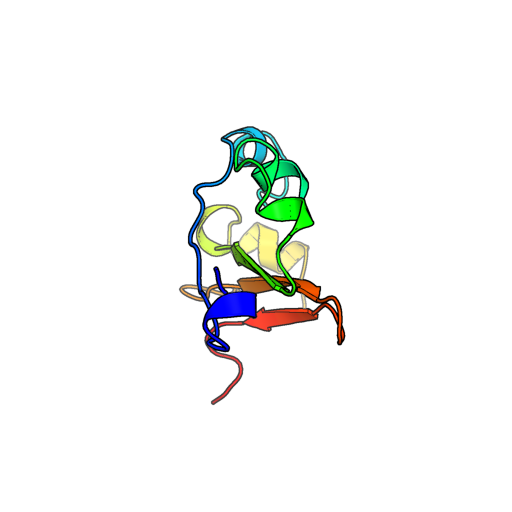 1
ATOM 670 N N . GLY A 1 84 ? -3.119 -9.825 12.678 1.00 93.44 84 GLY A N 1
ATOM 671 C CA . GLY A 1 84 ? -2.784 -10.895 11.746 1.00 93.44 84 GLY A CA 1
ATOM 672 C C . GLY A 1 84 ? -1.588 -10.549 10.863 1.00 93.44 84 GLY A C 1
ATOM 673 O O . GLY A 1 84 ? -0.918 -9.544 11.106 1.00 93.44 84 GLY A O 1
ATOM 674 N N . PRO A 1 85 ? -1.288 -11.389 9.861 1.00 94.12 85 PRO A N 1
ATOM 675 C CA . PRO A 1 85 ? -0.141 -11.181 8.993 1.00 94.12 85 PRO A CA 1
ATOM 676 C C . PRO A 1 85 ? -0.381 -10.039 8.002 1.00 94.12 85 PRO A C 1
ATOM 678 O O . PRO A 1 85 ? -1.516 -9.750 7.607 1.00 94.12 85 PRO A O 1
ATOM 681 N N . THR A 1 86 ? 0.721 -9.420 7.593 1.00 95.44 86 THR A N 1
ATOM 682 C CA . THR A 1 86 ? 0.831 -8.640 6.359 1.00 95.44 86 THR A CA 1
ATOM 683 C C . THR A 1 86 ? 1.170 -9.590 5.218 1.00 95.44 86 THR A C 1
ATOM 685 O O . THR A 1 86 ? 2.017 -10.464 5.405 1.00 95.44 86 THR A O 1
ATOM 688 N N . ASP A 1 87 ? 0.536 -9.420 4.066 1.00 93.88 87 ASP A N 1
ATOM 689 C CA . ASP A 1 87 ? 0.782 -10.232 2.876 1.00 93.88 87 ASP A CA 1
ATOM 690 C C . ASP A 1 87 ? 0.361 -9.469 1.614 1.00 93.88 87 ASP A C 1
ATOM 692 O O . ASP A 1 87 ? -0.422 -8.513 1.693 1.00 93.88 87 ASP A O 1
ATOM 696 N N . ASP A 1 88 ? 0.862 -9.917 0.469 1.00 93.00 88 ASP A N 1
ATOM 697 C CA . ASP A 1 88 ? 0.580 -9.339 -0.839 1.00 93.00 88 ASP A CA 1
ATOM 698 C C . ASP A 1 88 ? -0.216 -10.337 -1.685 1.00 93.00 88 ASP A C 1
ATOM 700 O O . ASP A 1 88 ? 0.165 -11.494 -1.863 1.00 93.00 88 ASP A O 1
ATOM 704 N N . LEU A 1 89 ? -1.354 -9.890 -2.206 1.00 93.31 89 LEU A N 1
ATOM 705 C CA . LEU A 1 89 ? -2.321 -10.733 -2.909 1.00 93.31 89 LEU A CA 1
ATOM 706 C C . LEU A 1 89 ? -2.607 -10.163 -4.295 1.00 93.31 89 LEU A C 1
ATOM 708 O O . LEU A 1 89 ? -2.606 -8.951 -4.484 1.00 93.31 89 LEU A O 1
ATOM 712 N N . TRP A 1 90 ? -2.937 -11.010 -5.266 1.00 91.56 90 TRP A N 1
ATOM 713 C CA . TRP A 1 90 ? -3.322 -10.558 -6.604 1.00 91.56 90 TRP A CA 1
ATOM 714 C C . TRP A 1 90 ? -4.833 -10.645 -6.795 1.00 91.56 90 TRP A C 1
ATOM 716 O O . TRP A 1 90 ? -5.464 -11.629 -6.419 1.00 91.56 90 TRP A O 1
ATOM 726 N N . SER A 1 91 ? -5.433 -9.650 -7.450 1.00 86.94 91 SER A N 1
ATOM 727 C CA . SER A 1 91 ? -6.888 -9.546 -7.654 1.00 86.94 91 SER A CA 1
ATOM 728 C C . SER A 1 91 ? -7.514 -10.646 -8.535 1.00 86.94 91 SER A C 1
ATOM 730 O O . SER A 1 91 ? -8.685 -10.543 -8.890 1.00 86.94 91 SER A O 1
ATOM 732 N N . GLY A 1 92 ? -6.751 -11.675 -8.912 1.00 79.00 92 GLY A N 1
ATOM 733 C CA . GLY A 1 92 ? -7.183 -12.819 -9.717 1.00 79.00 92 GLY A CA 1
ATOM 734 C C . GLY A 1 92 ? -6.663 -14.173 -9.225 1.00 79.00 92 GLY A C 1
ATOM 735 O O . GLY A 1 92 ? -6.958 -15.181 -9.851 1.00 79.00 92 GLY A O 1
ATOM 736 N N . SER A 1 93 ? -5.934 -14.239 -8.104 1.00 64.38 93 SER A N 1
ATOM 737 C CA . SER A 1 93 ? -5.338 -15.487 -7.591 1.00 64.38 93 SER A CA 1
ATOM 738 C C . SER A 1 93 ? -6.331 -16.401 -6.851 1.00 64.38 93 SER A C 1
ATOM 740 O O . SER A 1 93 ? -5.935 -17.171 -5.982 1.00 64.38 93 SER A O 1
ATOM 742 N N . GLY A 1 94 ? -7.627 -16.282 -7.153 1.00 56.59 94 GLY A N 1
ATOM 74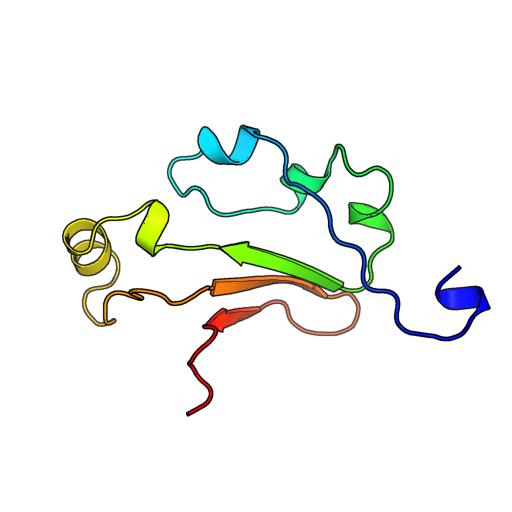3 C CA . GLY A 1 94 ? -8.722 -17.020 -6.514 1.00 56.59 94 GLY A CA 1
ATOM 744 C C . GLY A 1 94 ? -9.622 -17.782 -7.491 1.00 56.59 94 GLY A C 1
ATOM 745 O O . GLY A 1 94 ? -10.740 -18.125 -7.109 1.00 56.59 94 GLY A O 1
ATOM 746 N N . GLN A 1 95 ? -9.171 -18.002 -8.731 1.00 40.66 95 GLN A N 1
ATOM 747 C CA . GLN A 1 95 ? -9.802 -18.922 -9.686 1.00 40.66 95 GLN A CA 1
ATOM 748 C C . GLN A 1 95 ? -8.972 -20.189 -9.855 1.00 40.66 95 GLN A C 1
ATOM 750 O O . GLN A 1 95 ? -7.729 -20.065 -9.919 1.00 40.66 95 GLN A O 1
#

Secondary structure (DSSP, 8-state):
-HHHHTS------PPPGGGGGSTT----GGGGGGGTTHHHH-SEEEEEE-HHHHS-HHHHHHH-TTS---TTPPEEEEEEETTS---EEETTTT-

Radius of gyration: 15.49 Å; Cα contacts (8 Å, |Δi|>4): 111; chains: 1; bounding box: 35×32×40 Å

Solvent-accessible surface area (backbone atoms only — not comparable to full-atom values): 6175 Å² total; per-residue (Å²): 105,48,82,79,66,74,47,94,76,89,82,88,78,84,67,48,72,69,40,78,74,41,94,79,56,65,85,54,73,76,40,34,64,86,63,61,60,53,68,74,72,49,57,63,40,74,45,82,41,52,57,62,79,78,46,53,66,71,58,42,40,71,78,34,78,90,50,82,71,57,73,92,40,39,38,40,35,32,81,37,39,80,88,56,80,62,54,77,45,54,79,67,80,84,120

Organism: Geodia barretti (NCBI:txid519541)

Mean predicted aligned error: 4.86 Å

Sequence (95 aa):
MARDLNVPVLAVSQLSRAIEQRPSHRPVLSDLRESGSIEQDSDVVMFIHRVDKYMTEEEWARANPNSDYPRGLAEIIVAKHRHGPTDDLWSGSGQ

Foldseek 3Di:
DCVVVVHDDDDDDDFDCVLVVDLQSDDALVSCVVVPCCSPPDQWDKDKDDCVVRDDQVRCCVVPVPDHDQPPKIKIWGNHHNPDDTDIDIPPPPD

Nearest PDB structures (foldseek):
  2q6t-assembly2_B  TM=8.818E-01  e=6.708E-08  Thermus aquaticus
  2q6t-assembly4_D  TM=8.847E-01  e=1.389E-07  Thermus aquaticus
  3bh0-assembly1_A  TM=9.136E-01  e=3.800E-06  Bacillus phage SPP1
  3bgw-assembly1_A  TM=8.990E-01  e=5.653E-06  Bacillus phage SPP1
  3bgw-assembly2_D  TM=8.989E-01  e=6.895E-06  Bacillus phage SPP1